Protein AF-A0A9R1NHG5-F1 (afdb_monomer)

Nearest PDB structures (foldseek):
  6dii-assembly6_K  TM=9.848E-01  e=2.091E-09  Arabidopsis thaliana
  8eww-assembly2_B  TM=9.800E-01  e=1.960E-09  Arabidopsis thaliana
  6dhv-assembly1_A  TM=9.919E-01  e=6.683E-09  Arabidopsis thaliana
  8ey9-assembly3_C  TM=9.858E-01  e=1.450E-08  Arabidopsis thaliana

Radius of gyration: 19.96 Å; Cα contacts (8 Å, |Δi|>4): 85; chains: 1; bounding box: 38×41×52 Å

pLDDT: mean 94.88, std 3.83, range [78.62, 98.69]

Solvent-accessible surface area (backbone atoms only — not comparable to full-atom values): 8440 Å² total; per-residue (Å²): 115,76,94,53,93,60,46,88,46,94,85,66,82,88,78,76,85,64,96,44,72,67,57,34,51,54,52,39,66,73,66,65,78,71,45,78,66,50,44,71,77,66,57,70,76,82,92,80,78,84,68,89,82,48,88,56,48,52,64,54,41,34,70,38,74,45,77,41,35,67,71,68,60,62,71,57,99,50,66,67,59,40,51,55,52,49,53,52,52,48,48,44,29,74,76,37,49,28,42,78,40,85,46,83,78,76,64,61,68,57,51,52,52,53,51,52,52,52,56,50,50,48,55,46,64,74,46,42,69,46,51,79,70,75,100

Secondary structure (DSSP, 8-state):
--SSTTTT-SS-------SSHHHHHHHHHHH----HHHHHHH-PPPP----TT-TTHHHHHHT-EEEE-HHHHT--SSHHHHHHHHHHHHHHHHHH--EEEE-----HHHHHHHHHHHHHHHHHHHHHHHHHTT-

Structure (mmCIF, N/CA/C/O backbone):
data_AF-A0A9R1NHG5-F1
#
_entry.id   AF-A0A9R1NHG5-F1
#
loop_
_atom_site.group_PDB
_atom_site.id
_atom_site.type_symbol
_atom_site.label_atom_id
_atom_site.label_alt_id
_atom_site.label_comp_id
_atom_site.label_asym_id
_atom_site.label_entity_id
_atom_site.label_seq_id
_atom_site.pdbx_PDB_ins_code
_atom_site.Cartn_x
_atom_site.Cartn_y
_atom_site.Cartn_z
_atom_site.occupancy
_atom_site.B_iso_or_equiv
_atom_site.auth_seq_id
_atom_site.auth_comp_id
_atom_site.auth_asym_id
_atom_site.auth_atom_id
_atom_site.pdbx_PDB_model_num
ATOM 1 N N . MET A 1 1 ? 3.733 -12.171 -11.830 1.00 78.62 1 MET A N 1
ATOM 2 C CA . MET A 1 1 ? 2.724 -11.843 -12.871 1.00 78.62 1 MET A CA 1
ATOM 3 C C . MET A 1 1 ? 3.114 -12.555 -14.164 1.00 78.62 1 MET A C 1
ATOM 5 O O . MET A 1 1 ? 4.082 -13.290 -14.114 1.00 78.62 1 MET A O 1
ATOM 9 N N . THR A 1 2 ? 2.392 -12.495 -15.282 1.00 86.19 2 THR A N 1
ATOM 10 C CA . THR A 1 2 ? 2.937 -12.863 -16.612 1.00 86.19 2 THR A CA 1
ATOM 11 C C . THR A 1 2 ? 2.126 -12.122 -17.667 1.00 86.19 2 THR A C 1
ATOM 13 O O . THR A 1 2 ? 0.924 -11.949 -17.483 1.00 86.19 2 THR A O 1
ATOM 16 N N . GLY A 1 3 ? 2.759 -11.687 -18.758 1.00 88.88 3 GLY A N 1
ATOM 17 C CA . GLY A 1 3 ? 2.049 -11.043 -19.871 1.00 88.88 3 GLY A CA 1
ATOM 18 C C . GLY A 1 3 ? 1.706 -9.568 -19.642 1.00 88.88 3 GLY A C 1
ATOM 19 O O . GLY A 1 3 ? 0.820 -9.044 -20.307 1.00 88.88 3 GLY A O 1
ATOM 20 N N . VAL A 1 4 ? 2.408 -8.898 -18.725 1.00 90.06 4 VAL A N 1
ATOM 21 C CA . VAL A 1 4 ? 2.361 -7.439 -18.546 1.00 90.06 4 VAL A CA 1
ATOM 22 C C . VAL A 1 4 ? 3.729 -6.829 -18.835 1.00 90.06 4 VAL A C 1
ATOM 24 O O . VAL A 1 4 ? 4.738 -7.531 -18.784 1.00 90.06 4 VAL A O 1
ATOM 27 N N . LEU A 1 5 ? 3.786 -5.519 -19.082 1.00 89.94 5 LEU A N 1
ATOM 28 C CA . LEU A 1 5 ? 5.055 -4.835 -19.347 1.00 89.94 5 LEU A CA 1
ATOM 29 C C . LEU A 1 5 ? 6.022 -4.942 -18.157 1.00 89.94 5 LEU A C 1
ATOM 31 O O . LEU A 1 5 ? 7.183 -5.283 -18.332 1.00 89.94 5 LEU A O 1
ATOM 35 N N . CYS A 1 6 ? 5.519 -4.754 -16.936 1.00 88.88 6 CYS A N 1
ATOM 36 C CA . CYS A 1 6 ? 6.310 -4.759 -15.706 1.00 88.88 6 CYS A CA 1
ATOM 37 C C . CYS A 1 6 ? 6.606 -6.162 -15.132 1.00 88.88 6 CYS A C 1
ATOM 39 O O . CYS A 1 6 ? 6.943 -6.284 -13.958 1.00 88.88 6 CYS A O 1
ATOM 41 N N . ASP A 1 7 ? 6.494 -7.230 -15.930 1.00 84.81 7 ASP A N 1
ATOM 42 C CA . ASP A 1 7 ? 6.519 -8.620 -15.443 1.00 84.81 7 ASP A CA 1
ATOM 43 C C . ASP A 1 7 ? 7.828 -9.028 -14.743 1.00 84.81 7 ASP A C 1
ATOM 45 O O . ASP A 1 7 ? 7.825 -9.890 -13.866 1.00 84.81 7 ASP A O 1
ATOM 49 N N . ALA A 1 8 ? 8.945 -8.415 -15.139 1.00 80.81 8 ALA A N 1
ATOM 50 C CA . ALA A 1 8 ? 10.275 -8.693 -14.598 1.00 80.81 8 ALA A CA 1
ATOM 51 C C . ALA A 1 8 ? 10.731 -7.687 -13.524 1.00 80.81 8 ALA A C 1
ATOM 53 O O . ALA A 1 8 ? 11.898 -7.708 -13.139 1.00 80.81 8 ALA A O 1
ATOM 54 N N . GLY A 1 9 ? 9.851 -6.782 -13.083 1.00 89.44 9 GLY A N 1
ATOM 55 C CA . GLY A 1 9 ? 10.184 -5.797 -12.056 1.00 89.44 9 GLY A CA 1
ATOM 56 C C . GLY A 1 9 ? 10.139 -6.373 -10.640 1.00 89.44 9 GLY A C 1
ATOM 57 O O . GLY A 1 9 ? 9.455 -7.363 -10.383 1.00 89.44 9 GLY A O 1
ATOM 58 N N . THR A 1 10 ? 10.843 -5.737 -9.706 1.0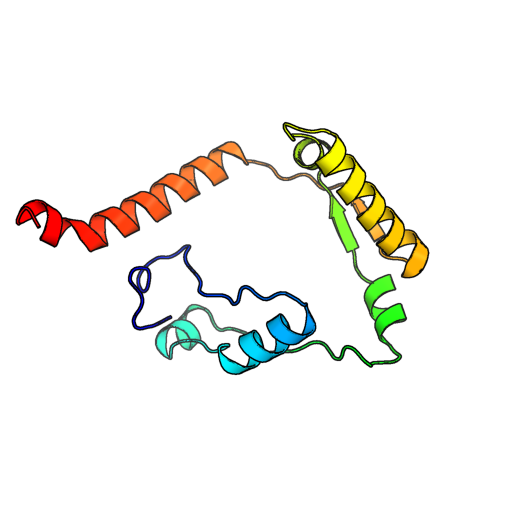0 94.31 10 THR A N 1
ATOM 59 C CA . THR A 1 10 ? 10.884 -6.165 -8.295 1.00 94.31 10 THR A CA 1
ATOM 60 C C . THR A 1 10 ? 9.891 -5.422 -7.402 1.00 94.31 10 THR A C 1
ATOM 62 O O . THR A 1 10 ? 9.584 -5.896 -6.311 1.00 94.31 10 THR A O 1
ATOM 65 N N . ALA A 1 11 ? 9.351 -4.290 -7.866 1.00 93.19 11 ALA A N 1
ATOM 66 C CA . ALA A 1 11 ? 8.397 -3.470 -7.110 1.00 93.19 11 ALA A CA 1
ATOM 67 C C . ALA A 1 11 ? 6.941 -3.578 -7.606 1.00 93.19 11 ALA A C 1
ATOM 69 O O . ALA A 1 11 ? 6.013 -3.181 -6.903 1.00 93.19 11 ALA A O 1
ATOM 70 N N . ALA A 1 12 ? 6.719 -4.080 -8.824 1.00 93.38 12 ALA A N 1
ATOM 71 C CA . ALA A 1 12 ? 5.411 -4.032 -9.470 1.00 93.38 12 ALA A CA 1
ATOM 72 C C . ALA A 1 12 ? 4.513 -5.225 -9.105 1.00 93.38 12 ALA A C 1
ATOM 74 O O . ALA A 1 12 ? 4.940 -6.379 -9.091 1.00 93.38 12 ALA A O 1
ATOM 75 N N . VAL A 1 13 ? 3.224 -4.948 -8.905 1.00 92.38 13 VAL A N 1
ATOM 76 C CA . VAL A 1 13 ? 2.162 -5.948 -8.720 1.00 92.38 13 VAL A CA 1
ATOM 77 C C . VAL A 1 13 ? 0.925 -5.550 -9.526 1.00 92.38 13 VAL A C 1
ATOM 79 O O . VAL A 1 13 ? 0.775 -4.392 -9.906 1.00 92.38 13 VAL A O 1
ATOM 82 N N . ALA A 1 14 ? 0.045 -6.510 -9.809 1.00 91.88 14 ALA A N 1
ATOM 83 C CA . ALA A 1 14 ? -1.247 -6.255 -10.437 1.00 91.88 14 ALA A CA 1
ATOM 84 C C . ALA A 1 14 ? -2.328 -6.524 -9.412 1.00 91.88 14 ALA A C 1
ATOM 86 O O . ALA A 1 14 ? -2.327 -7.564 -8.749 1.00 91.88 14 ALA A O 1
ATOM 87 N N . SER A 1 15 ? -3.247 -5.579 -9.309 1.00 92.56 15 SER A N 1
ATOM 88 C CA . SER A 1 15 ? -4.340 -5.601 -8.356 1.00 92.56 15 SER A CA 1
ATOM 89 C C . SER A 1 15 ? -5.603 -5.026 -8.997 1.00 92.56 15 SER A C 1
ATOM 91 O O . SER A 1 15 ? -5.521 -4.241 -9.947 1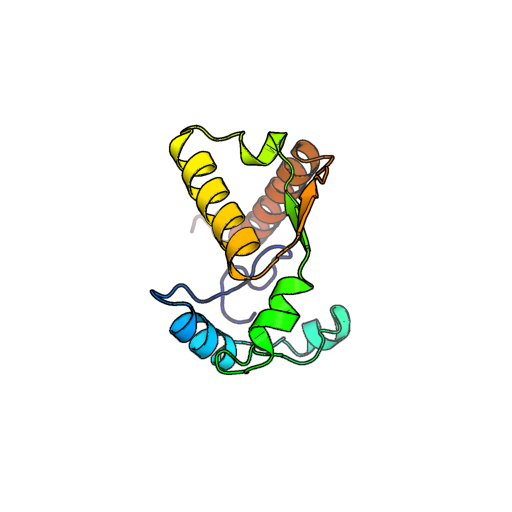.00 92.56 15 SER A O 1
ATOM 93 N N . PRO A 1 16 ? -6.785 -5.436 -8.515 1.00 96.50 16 PRO A N 1
ATOM 94 C CA . PRO A 1 16 ? -8.038 -4.865 -8.973 1.00 96.50 16 PRO A CA 1
ATOM 95 C C . PRO A 1 16 ? -8.253 -3.453 -8.417 1.00 96.50 16 PRO A C 1
ATOM 97 O O . PRO A 1 16 ? -7.904 -3.163 -7.274 1.00 96.50 16 PRO A O 1
ATOM 100 N N . LEU A 1 17 ? -8.907 -2.608 -9.214 1.00 97.62 17 LEU A N 1
ATOM 101 C CA . LEU A 1 17 ? -9.535 -1.367 -8.768 1.00 97.62 17 LEU A CA 1
ATOM 102 C C . LEU A 1 17 ? -11.037 -1.511 -9.008 1.00 97.62 17 LEU A C 1
ATOM 104 O O . LEU A 1 17 ? -11.461 -1.745 -10.139 1.00 97.62 17 LEU A O 1
ATOM 108 N N . THR A 1 18 ? -11.837 -1.419 -7.950 1.00 97.94 18 THR A N 1
ATOM 109 C CA . THR A 1 18 ? -13.291 -1.614 -8.020 1.00 97.94 18 THR A CA 1
ATOM 110 C C . THR A 1 18 ? -14.011 -0.568 -7.167 1.00 97.94 18 THR A C 1
ATOM 112 O O . THR A 1 18 ? -13.371 0.202 -6.451 1.00 97.94 18 THR A O 1
ATOM 115 N N . ALA A 1 19 ? -15.342 -0.518 -7.253 1.00 97.88 19 ALA A N 1
ATOM 116 C CA . ALA A 1 19 ? -16.154 0.448 -6.516 1.00 97.88 19 ALA A CA 1
ATOM 117 C C . ALA A 1 19 ? -16.503 0.002 -5.081 1.00 97.88 19 ALA A C 1
ATOM 119 O O . ALA A 1 19 ? -17.068 0.794 -4.328 1.00 97.88 19 ALA A O 1
ATOM 120 N N . SER A 1 20 ? -16.198 -1.243 -4.692 1.00 97.56 20 SER A N 1
ATOM 121 C CA . SER A 1 20 ? -16.538 -1.786 -3.373 1.00 97.56 20 SER A CA 1
ATOM 122 C C . SER A 1 20 ? -15.499 -2.790 -2.854 1.00 97.56 20 SER A C 1
ATOM 124 O O . SER A 1 20 ? -14.711 -3.374 -3.602 1.00 97.56 20 SER A O 1
ATOM 126 N N . VAL A 1 21 ? -15.485 -3.016 -1.537 1.00 95.81 21 VAL A N 1
ATOM 127 C CA . VAL A 1 21 ? -14.594 -4.014 -0.917 1.00 95.81 21 VAL A CA 1
ATOM 128 C C . VAL A 1 21 ? -14.979 -5.437 -1.339 1.00 95.81 21 VAL A C 1
ATOM 130 O O . VAL A 1 21 ? -14.099 -6.265 -1.569 1.00 95.81 21 VAL A O 1
ATOM 133 N N . GLU A 1 22 ? -16.276 -5.713 -1.492 1.00 96.00 22 GLU A N 1
ATOM 134 C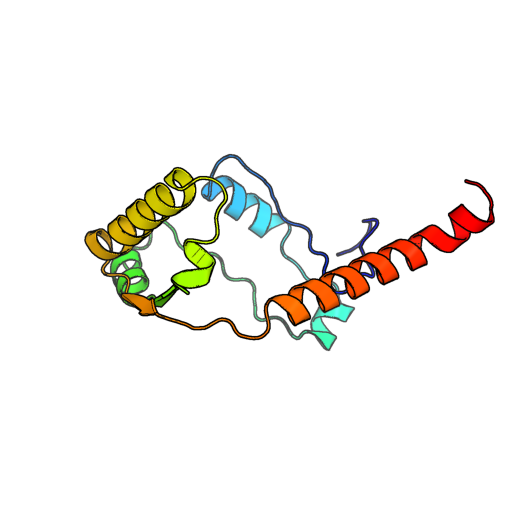 CA . GLU A 1 22 ? -16.783 -7.022 -1.916 1.00 96.00 22 GLU A CA 1
ATOM 135 C C . GLU A 1 22 ? -16.341 -7.359 -3.346 1.00 96.00 22 GLU A C 1
ATOM 137 O O . GLU A 1 22 ? -15.752 -8.419 -3.571 1.00 96.00 22 GLU A O 1
ATOM 142 N N . ASP A 1 23 ? -16.504 -6.423 -4.289 1.00 97.00 23 ASP A N 1
ATOM 143 C CA . ASP A 1 23 ? -16.035 -6.594 -5.669 1.00 97.00 23 ASP A CA 1
ATOM 144 C C . ASP A 1 23 ? -14.513 -6.789 -5.715 1.00 97.00 23 ASP A C 1
ATOM 146 O O . ASP A 1 23 ? -14.008 -7.659 -6.430 1.00 97.00 23 ASP A O 1
ATOM 150 N N . SER A 1 24 ? -13.764 -6.025 -4.909 1.00 96.75 24 SER A N 1
ATOM 151 C CA . SER A 1 24 ? -12.308 -6.170 -4.799 1.00 96.75 24 SER A CA 1
ATOM 152 C C . SER A 1 24 ? -11.918 -7.570 -4.328 1.00 96.75 24 SER A C 1
ATOM 154 O O . SER A 1 24 ? -11.006 -8.169 -4.897 1.00 96.75 24 SER A O 1
ATOM 156 N N . MET A 1 25 ? -12.615 -8.113 -3.323 1.00 96.19 25 MET A N 1
ATOM 157 C CA . MET A 1 25 ? -12.360 -9.452 -2.788 1.00 96.19 25 MET A CA 1
ATOM 158 C C . MET A 1 25 ? -12.650 -10.540 -3.826 1.00 96.19 25 MET A C 1
ATOM 160 O O . MET A 1 25 ? -11.855 -11.472 -3.969 1.00 96.19 25 MET A O 1
ATOM 164 N N . LEU A 1 26 ? -13.745 -10.415 -4.582 1.00 96.00 26 LEU A N 1
ATOM 165 C CA . LEU A 1 26 ? -14.101 -11.352 -5.650 1.00 96.00 26 LEU A CA 1
ATOM 166 C C . LEU A 1 26 ? -13.058 -11.357 -6.770 1.00 96.00 26 LEU A C 1
ATOM 168 O O . LEU A 1 26 ? -12.551 -12.418 -7.143 1.00 96.00 26 LEU A O 1
ATOM 172 N N . VAL A 1 27 ? -12.690 -10.177 -7.277 1.00 97.44 27 VAL A N 1
ATOM 173 C CA . VAL A 1 27 ? -11.709 -10.069 -8.364 1.00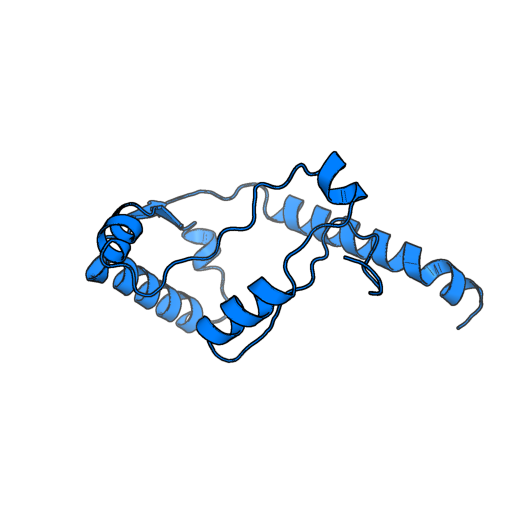 97.44 27 VAL A CA 1
ATOM 174 C C . VAL A 1 27 ? -10.321 -10.494 -7.882 1.00 97.44 27 VAL A C 1
ATOM 176 O O . VAL A 1 27 ? -9.633 -11.231 -8.587 1.00 97.44 27 VAL A O 1
ATOM 179 N N . TYR A 1 28 ? -9.918 -10.119 -6.664 1.00 96.38 28 TYR A N 1
ATOM 180 C CA . TYR A 1 28 ? -8.674 -10.601 -6.066 1.00 96.38 28 TYR A CA 1
ATOM 181 C C . TYR A 1 28 ? -8.658 -12.128 -5.966 1.00 96.38 28 TYR A C 1
ATOM 183 O O . TYR A 1 28 ? -7.683 -12.740 -6.383 1.00 96.38 28 TYR A O 1
ATOM 191 N N . SER A 1 29 ? -9.743 -12.757 -5.508 1.00 95.38 29 SER A N 1
ATOM 192 C CA . SER A 1 29 ? -9.834 -14.221 -5.392 1.00 95.38 29 SER A CA 1
ATOM 193 C C . SER A 1 29 ? -9.694 -14.934 -6.739 1.00 95.38 29 SER A C 1
ATOM 195 O O . SER A 1 29 ? -9.127 -16.022 -6.801 1.00 95.38 29 SER A O 1
ATOM 197 N N . ALA A 1 30 ? -10.185 -14.322 -7.819 1.00 95.44 30 ALA A N 1
ATOM 198 C CA . ALA A 1 30 ? -10.054 -14.856 -9.171 1.00 95.44 30 ALA A CA 1
ATOM 199 C C . ALA A 1 30 ? -8.641 -14.674 -9.758 1.00 95.44 30 ALA A C 1
ATOM 201 O O . ALA A 1 30 ? -8.183 -15.515 -10.531 1.00 95.44 30 ALA A O 1
ATOM 202 N N . LEU A 1 31 ? -7.958 -13.576 -9.415 1.00 94.00 31 LEU A N 1
ATOM 203 C CA . LEU A 1 31 ? -6.636 -13.229 -9.949 1.00 94.00 31 LEU A CA 1
ATOM 204 C C . LEU A 1 31 ? -5.471 -13.769 -9.111 1.00 94.00 31 LEU A C 1
ATOM 206 O O . LEU A 1 31 ? -4.364 -13.928 -9.628 1.00 94.00 31 LEU A O 1
ATOM 210 N N . ALA A 1 32 ? -5.692 -14.000 -7.818 1.00 92.88 32 ALA A N 1
ATOM 211 C CA . ALA A 1 32 ? -4.647 -14.339 -6.871 1.00 92.88 32 ALA A CA 1
ATOM 212 C C . ALA A 1 32 ? -3.955 -15.651 -7.255 1.00 92.88 32 ALA A C 1
ATOM 214 O O . ALA A 1 32 ? -4.562 -16.707 -7.428 1.00 92.88 32 ALA A O 1
ATOM 215 N N . GLY A 1 33 ? -2.634 -15.582 -7.360 1.00 89.94 33 GLY A N 1
ATOM 216 C CA . GLY A 1 33 ? -1.803 -16.707 -7.739 1.00 89.94 33 GLY A CA 1
ATOM 217 C C . GLY A 1 33 ? -0.374 -16.255 -7.991 1.00 89.94 33 GLY A C 1
ATOM 218 O O . GLY A 1 33 ? -0.115 -15.128 -8.410 1.00 89.94 33 GLY A O 1
ATOM 219 N N . CYS A 1 34 ? 0.572 -17.148 -7.732 1.00 88.12 34 CYS A N 1
ATOM 220 C CA . CYS A 1 34 ? 1.993 -16.887 -7.934 1.00 88.12 34 CYS A CA 1
ATOM 221 C C . CYS A 1 34 ? 2.512 -17.744 -9.087 1.00 88.12 34 CYS A C 1
ATOM 223 O O . CYS A 1 34 ? 2.080 -18.894 -9.252 1.00 88.12 34 CYS A O 1
ATOM 225 N N . ARG A 1 35 ? 3.474 -17.220 -9.859 1.00 89.50 35 ARG A N 1
ATOM 226 C CA . ARG A 1 35 ? 4.162 -18.020 -10.881 1.00 89.50 35 ARG A CA 1
ATOM 227 C C . ARG A 1 35 ? 4.861 -19.205 -10.207 1.00 89.50 35 ARG A C 1
ATOM 229 O O . ARG A 1 35 ? 5.258 -19.089 -9.047 1.00 89.50 35 ARG A O 1
ATOM 236 N N . PRO A 1 36 ? 5.098 -20.319 -10.920 1.00 90.81 36 PRO A N 1
ATOM 237 C CA . PRO A 1 36 ? 5.862 -21.435 -10.369 1.00 90.81 36 PRO A CA 1
ATOM 238 C C . PRO A 1 36 ? 7.218 -21.011 -9.788 1.00 90.81 36 PRO A C 1
ATOM 240 O O . PRO A 1 36 ? 7.604 -21.498 -8.729 1.00 90.81 36 PRO A O 1
ATOM 243 N N . MET A 1 37 ? 7.902 -20.065 -10.441 1.00 89.88 37 MET A N 1
ATOM 244 C CA . MET A 1 37 ? 9.195 -19.578 -9.969 1.00 89.88 37 MET A CA 1
ATOM 245 C C . MET A 1 37 ? 9.063 -18.750 -8.680 1.00 89.88 37 MET A C 1
ATOM 247 O O . MET A 1 37 ? 9.756 -19.023 -7.703 1.00 89.88 37 MET A O 1
ATOM 251 N N . ASP A 1 38 ? 8.097 -17.829 -8.636 1.00 91.00 38 ASP A N 1
ATOM 252 C CA . ASP A 1 38 ? 7.800 -16.999 -7.460 1.00 91.00 38 ASP A CA 1
ATOM 253 C C . ASP A 1 38 ? 7.413 -17.852 -6.241 1.00 91.00 38 ASP A C 1
ATOM 255 O O . ASP A 1 38 ? 7.775 -17.536 -5.111 1.00 91.00 38 ASP A O 1
ATOM 259 N N . LYS A 1 39 ? 6.716 -18.980 -6.450 1.00 91.06 39 LYS A N 1
ATOM 260 C CA . LYS A 1 39 ? 6.377 -19.913 -5.361 1.00 91.06 39 LYS A CA 1
ATOM 261 C C . LYS A 1 39 ? 7.617 -20.491 -4.679 1.00 91.06 39 LYS A C 1
ATOM 263 O O . LYS A 1 39 ? 7.598 -20.700 -3.469 1.00 91.06 39 LYS A O 1
ATOM 268 N N . LEU A 1 40 ? 8.680 -20.760 -5.436 1.00 91.75 40 LEU A N 1
ATOM 269 C CA . LEU A 1 40 ? 9.921 -21.323 -4.901 1.00 91.75 40 LEU A CA 1
ATOM 270 C C . LEU A 1 40 ? 10.786 -20.256 -4.220 1.00 91.75 40 LEU A C 1
ATOM 272 O O . LEU A 1 40 ? 11.376 -20.535 -3.174 1.00 91.75 40 LEU A O 1
ATOM 276 N N . THR A 1 41 ? 10.869 -19.058 -4.805 1.00 94.44 41 THR A N 1
ATOM 277 C CA . THR A 1 41 ? 11.735 -17.972 -4.320 1.00 94.44 41 THR A CA 1
ATOM 278 C C . THR A 1 41 ? 11.112 -17.201 -3.162 1.00 94.44 41 THR A C 1
ATOM 280 O O . THR A 1 41 ? 11.797 -16.956 -2.174 1.00 94.44 41 THR A O 1
ATOM 283 N N . LEU A 1 42 ? 9.821 -16.862 -3.250 1.00 94.31 42 LEU A N 1
ATOM 284 C CA . LEU A 1 42 ? 9.114 -16.050 -2.252 1.00 94.31 42 LEU A CA 1
ATOM 285 C C . LEU A 1 42 ? 8.393 -16.885 -1.192 1.00 94.31 42 LEU A C 1
ATOM 287 O O . LEU A 1 42 ? 8.095 -16.369 -0.121 1.00 94.31 42 LEU A O 1
ATOM 291 N N . ARG A 1 43 ? 8.121 -18.168 -1.474 1.00 94.62 43 ARG A N 1
ATOM 292 C CA . ARG A 1 43 ? 7.456 -19.114 -0.555 1.00 94.62 43 ARG A CA 1
ATOM 293 C C . ARG A 1 43 ? 6.188 -18.525 0.091 1.00 94.62 43 ARG A C 1
ATOM 295 O O . ARG A 1 43 ? 6.099 -18.463 1.318 1.00 94.62 43 ARG A O 1
ATOM 302 N N . PRO A 1 44 ? 5.211 -18.079 -0.719 1.00 94.62 44 PRO A N 1
ATOM 303 C CA . PRO A 1 44 ? 4.010 -17.444 -0.200 1.00 94.62 44 PRO A CA 1
ATOM 304 C C . PRO A 1 44 ? 3.197 -18.428 0.648 1.00 94.62 44 PRO A C 1
ATOM 306 O O . PRO A 1 44 ? 3.132 -19.624 0.348 1.00 94.62 44 PRO A O 1
ATOM 309 N N . LEU A 1 45 ? 2.538 -17.906 1.682 1.00 94.31 45 LEU A N 1
ATOM 310 C CA . LEU A 1 45 ? 1.519 -18.654 2.411 1.00 94.31 45 LEU A CA 1
ATOM 311 C C . LEU A 1 45 ? 0.295 -18.917 1.513 1.00 94.31 45 LEU A C 1
ATOM 313 O O . LEU A 1 45 ? 0.104 -18.221 0.510 1.00 94.31 45 LEU A O 1
ATOM 317 N N . PRO A 1 46 ? -0.538 -19.920 1.848 1.00 93.38 46 PRO A N 1
ATOM 318 C CA . PRO A 1 46 ? -1.804 -20.138 1.162 1.00 93.38 46 PRO A CA 1
ATOM 319 C C . PRO A 1 46 ? -2.666 -18.872 1.133 1.00 93.38 46 PRO A C 1
ATOM 321 O O . PRO A 1 46 ? -2.663 -18.083 2.077 1.00 93.38 46 PRO A O 1
ATOM 324 N N . LEU A 1 47 ? -3.416 -18.704 0.044 1.00 92.56 47 LEU A N 1
ATOM 325 C CA . LEU A 1 47 ? -4.358 -17.603 -0.101 1.00 92.56 47 LEU A CA 1
ATOM 326 C C . LEU A 1 47 ? -5.443 -17.697 0.979 1.00 92.56 47 LEU A C 1
ATOM 328 O O . LEU A 1 47 ? -6.112 -18.724 1.095 1.00 92.56 47 LEU A O 1
ATOM 332 N N . CYS A 1 48 ? -5.643 -16.605 1.709 1.00 92.81 48 CYS A N 1
ATOM 333 C CA . CYS A 1 48 ? -6.718 -16.451 2.681 1.00 92.81 48 CYS A CA 1
ATOM 334 C C . CYS A 1 48 ? -7.600 -15.271 2.274 1.00 92.81 48 CYS A C 1
ATOM 336 O O . CYS A 1 48 ? -7.092 -14.223 1.877 1.00 92.81 48 CYS A O 1
ATOM 338 N N . VAL A 1 49 ? -8.915 -15.436 2.402 1.00 92.75 49 VAL A N 1
ATOM 339 C CA . VAL A 1 49 ? -9.906 -14.376 2.178 1.00 92.75 49 VAL A CA 1
ATOM 340 C C . VAL A 1 49 ? -10.728 -14.178 3.452 1.00 92.75 49 VAL A C 1
ATOM 342 O O . VAL A 1 49 ? -11.043 -15.167 4.120 1.00 92.75 49 VAL A O 1
ATOM 345 N N . PRO A 1 50 ? -11.040 -12.930 3.839 1.00 92.88 50 PRO A N 1
ATOM 346 C CA . PRO A 1 50 ? -11.771 -12.666 5.070 1.00 92.88 50 PRO A CA 1
ATOM 347 C C . PRO A 1 50 ? -13.217 -13.161 4.967 1.00 92.88 50 PRO A C 1
ATOM 349 O O . PRO A 1 50 ? -13.869 -13.027 3.932 1.00 92.88 50 PRO A O 1
ATOM 352 N N . ASN A 1 51 ? -13.749 -13.692 6.068 1.00 92.88 51 ASN A N 1
ATOM 353 C CA . ASN A 1 51 ? -15.169 -14.010 6.171 1.00 92.88 51 ASN A CA 1
ATOM 354 C C . ASN A 1 51 ? -15.948 -12.775 6.651 1.00 92.88 51 ASN A C 1
ATOM 356 O O . ASN A 1 51 ? -16.072 -12.530 7.851 1.00 92.88 51 ASN A O 1
ATOM 360 N N . LEU A 1 52 ? -16.494 -12.005 5.710 1.00 90.19 52 LEU A N 1
ATOM 361 C CA . LEU A 1 52 ? -17.171 -10.732 5.997 1.00 90.19 52 LEU A CA 1
ATOM 362 C C . LEU A 1 52 ? -18.445 -10.875 6.853 1.00 90.19 52 LEU A C 1
ATOM 364 O O . LEU A 1 52 ? -18.861 -9.905 7.478 1.00 90.19 52 LEU A O 1
ATOM 368 N N . VAL A 1 53 ? -19.038 -12.072 6.924 1.00 91.69 53 VAL A N 1
ATOM 369 C CA . VAL A 1 53 ? -20.266 -12.344 7.697 1.00 91.69 53 VAL A CA 1
ATOM 370 C C . VAL A 1 53 ? -20.006 -13.061 9.025 1.00 91.69 53 VAL A C 1
ATOM 372 O O . VAL A 1 53 ? -20.953 -13.449 9.708 1.00 91.69 53 VAL A O 1
ATOM 375 N N . SER A 1 54 ? -18.739 -13.270 9.398 1.00 92.38 54 SER A N 1
ATOM 376 C CA . SER A 1 54 ? -18.394 -13.946 10.650 1.00 92.38 54 SER A CA 1
ATOM 377 C C . SER A 1 54 ? -18.868 -13.153 11.869 1.00 92.38 54 SER A C 1
ATOM 379 O O . SER A 1 54 ? -18.618 -11.952 11.983 1.00 92.38 54 SER A O 1
ATOM 381 N N . SER A 1 55 ? -19.486 -13.845 12.826 1.00 90.00 55 SER A N 1
ATOM 382 C CA . SER A 1 55 ? -19.851 -13.269 14.124 1.00 90.00 55 SER A CA 1
ATOM 383 C C . SER A 1 55 ? -18.633 -12.894 14.973 1.00 90.00 55 SER A C 1
ATOM 385 O O . SER A 1 55 ? -18.750 -12.057 15.860 1.00 90.00 55 SER A O 1
ATOM 387 N N . GLU A 1 56 ? -17.468 -13.485 14.693 1.00 93.06 56 GLU A N 1
ATOM 388 C CA . GLU A 1 56 ? -16.208 -13.235 15.408 1.00 93.06 56 GLU A CA 1
ATOM 389 C C . GLU A 1 56 ? -15.485 -11.969 14.917 1.00 93.06 56 GLU A C 1
ATOM 391 O O . GLU A 1 56 ? -14.463 -11.584 15.478 1.00 93.06 56 GLU A O 1
ATOM 396 N N . ASN A 1 57 ? -15.992 -11.298 13.874 1.00 91.94 57 ASN A N 1
ATOM 397 C CA . ASN A 1 57 ? -15.311 -10.148 13.272 1.00 91.94 57 ASN A CA 1
ATOM 398 C C . ASN A 1 57 ? -15.064 -9.010 14.269 1.00 91.94 57 ASN A C 1
ATOM 400 O O . ASN A 1 57 ? -14.017 -8.374 14.199 1.00 91.94 57 ASN A O 1
ATOM 404 N N . ASN A 1 58 ? -15.974 -8.778 15.217 1.00 90.31 58 ASN A N 1
ATOM 405 C CA . ASN A 1 58 ? -15.767 -7.759 16.247 1.00 90.31 58 ASN A CA 1
ATOM 406 C C . ASN A 1 58 ? -14.584 -8.103 17.161 1.00 90.31 58 ASN A C 1
ATOM 408 O O . ASN A 1 58 ? -13.734 -7.246 17.385 1.00 90.31 58 ASN A O 1
ATOM 412 N N . ASP A 1 59 ? -14.488 -9.351 17.627 1.00 93.31 59 ASP A N 1
ATOM 413 C CA . ASP A 1 59 ? -13.393 -9.801 18.497 1.00 93.31 59 ASP A CA 1
ATOM 414 C C . ASP A 1 59 ? -12.050 -9.763 17.752 1.00 93.31 59 ASP A C 1
ATOM 416 O O . ASP A 1 59 ? -11.029 -9.327 18.291 1.00 93.31 59 ASP A O 1
ATOM 420 N N . ILE A 1 60 ? -12.057 -10.166 16.476 1.00 94.00 60 ILE A N 1
ATOM 421 C CA . ILE A 1 60 ? -10.884 -10.085 15.602 1.00 94.00 60 ILE A CA 1
ATOM 422 C C . ILE A 1 60 ? -10.443 -8.628 15.461 1.00 94.00 60 ILE A C 1
ATOM 424 O O . ILE A 1 60 ? -9.277 -8.329 15.711 1.00 94.00 60 ILE A O 1
ATOM 428 N N . LEU A 1 61 ? -11.350 -7.713 15.106 1.00 93.50 61 LEU A N 1
ATOM 429 C CA . LEU A 1 61 ? -11.025 -6.297 14.917 1.00 93.50 61 LEU A CA 1
ATOM 430 C C . LEU A 1 61 ? -10.560 -5.627 16.218 1.00 93.50 61 LEU A C 1
ATOM 432 O O . LEU A 1 61 ? -9.612 -4.848 16.185 1.00 93.50 61 LEU A O 1
ATOM 436 N N . GLN A 1 62 ? -11.123 -5.998 17.370 1.00 94.94 62 GLN A N 1
ATOM 437 C CA . GLN A 1 62 ? -10.668 -5.514 18.677 1.00 94.94 62 GLN A CA 1
ATOM 438 C C . GLN A 1 62 ? -9.205 -5.884 18.972 1.00 94.94 62 GLN A C 1
ATOM 440 O O . GLN A 1 62 ? -8.492 -5.161 19.673 1.00 94.94 62 GLN A O 1
ATOM 445 N N . SER A 1 63 ? -8.734 -7.012 18.434 1.00 95.19 63 SER A N 1
ATOM 446 C CA . SER A 1 63 ? -7.344 -7.451 18.584 1.00 95.19 63 SER A CA 1
ATOM 447 C C . SER A 1 63 ? -6.361 -6.746 17.634 1.00 95.19 63 SER A C 1
ATOM 449 O O . SER A 1 63 ? -5.146 -6.854 17.821 1.00 95.19 63 SER A O 1
ATOM 451 N N . VAL A 1 64 ? -6.857 -6.017 16.626 1.00 96.62 64 VAL A N 1
ATOM 452 C CA . VAL A 1 64 ? -6.021 -5.355 15.619 1.00 96.62 64 VAL A CA 1
ATOM 453 C C . VAL A 1 64 ? -5.352 -4.109 16.197 1.00 96.62 64 VAL A C 1
ATOM 455 O O . VAL A 1 64 ? -5.995 -3.233 16.780 1.00 96.62 64 VAL A O 1
ATOM 458 N N . LYS A 1 65 ? -4.040 -4.013 15.961 1.00 97.69 65 LYS A N 1
ATOM 459 C CA . LYS A 1 65 ? -3.231 -2.819 16.209 1.00 97.69 65 LYS A CA 1
ATOM 460 C C . LYS A 1 65 ? -2.956 -2.102 14.896 1.00 97.69 65 LYS A C 1
ATOM 462 O O . LYS A 1 65 ? -2.405 -2.696 13.971 1.00 97.69 65 LYS A O 1
ATOM 467 N N . VAL A 1 66 ? -3.309 -0.827 14.833 1.00 98.00 66 VAL A N 1
ATOM 468 C CA . VAL A 1 66 ? -3.045 0.061 13.704 1.00 98.00 66 VAL A CA 1
ATOM 469 C C . VAL A 1 66 ? -1.921 1.004 14.108 1.00 98.00 66 VAL A C 1
ATOM 471 O O . VAL A 1 66 ? -2.090 1.834 14.998 1.00 98.00 66 VAL A O 1
ATOM 474 N N . GLY A 1 67 ? -0.764 0.860 13.466 1.00 98.19 67 GLY A N 1
ATOM 475 C CA . GLY A 1 67 ? 0.355 1.776 13.658 1.00 98.19 67 GLY A CA 1
ATOM 476 C C . GLY A 1 67 ? 0.112 3.089 12.919 1.00 98.19 67 GLY A C 1
ATOM 477 O O . GLY A 1 67 ? -0.126 3.075 11.712 1.00 98.19 67 GLY A O 1
ATOM 478 N N . LYS A 1 68 ? 0.199 4.216 13.625 1.00 98.50 68 LYS A N 1
ATOM 479 C CA . LYS A 1 68 ? 0.150 5.565 13.052 1.00 98.50 68 LYS A CA 1
ATOM 480 C C . LYS A 1 68 ? 1.464 6.275 13.355 1.00 98.50 68 LYS A C 1
ATOM 482 O O . LYS A 1 68 ? 1.847 6.362 14.513 1.00 98.50 68 LYS A O 1
ATOM 487 N N . TYR A 1 69 ? 2.146 6.776 12.329 1.00 98.62 69 TYR A N 1
ATOM 488 C CA . TYR A 1 69 ? 3.253 7.712 12.525 1.00 98.62 69 TYR A CA 1
ATOM 489 C C . TYR A 1 69 ? 2.707 9.126 12.368 1.00 98.62 69 TYR A C 1
ATOM 491 O O . TYR A 1 69 ? 2.446 9.560 11.248 1.00 98.62 69 TYR A O 1
ATOM 499 N N . THR A 1 70 ? 2.481 9.818 13.483 1.00 98.38 70 THR A N 1
ATOM 500 C CA . THR A 1 70 ? 1.723 11.074 13.513 1.00 98.38 70 THR A CA 1
ATOM 501 C C . THR A 1 70 ? 2.345 12.153 12.629 1.00 98.38 70 THR A C 1
ATOM 503 O O . THR A 1 70 ? 1.608 12.830 11.915 1.00 98.38 70 THR A O 1
ATOM 506 N N . GLU A 1 71 ? 3.673 12.296 12.620 1.00 98.06 71 GLU A N 1
ATOM 507 C CA . GLU A 1 71 ? 4.345 13.308 11.791 1.00 98.06 71 GLU A CA 1
ATOM 508 C C . GLU A 1 71 ? 4.124 13.051 10.297 1.00 98.06 71 GLU A C 1
ATOM 510 O O . GLU A 1 71 ? 3.731 13.959 9.573 1.00 98.06 71 GLU A O 1
ATOM 515 N N . TRP A 1 72 ? 4.299 11.805 9.845 1.00 98.25 72 TRP A N 1
ATOM 516 C CA . TRP A 1 72 ? 4.085 11.445 8.442 1.00 98.25 72 TRP A CA 1
ATOM 517 C C . TRP A 1 72 ? 2.604 11.480 8.043 1.00 98.25 72 TRP A C 1
ATOM 519 O O . TRP A 1 72 ? 2.267 11.893 6.940 1.00 98.25 72 TRP A O 1
ATOM 529 N N . PHE A 1 73 ? 1.706 11.087 8.948 1.00 98.44 73 PHE A N 1
ATOM 530 C CA . PHE A 1 73 ? 0.262 11.065 8.706 1.00 98.44 73 PHE A CA 1
ATOM 531 C C . PHE A 1 73 ? -0.328 12.466 8.467 1.00 98.44 73 PHE A C 1
ATOM 533 O O . PHE A 1 73 ? -1.287 12.606 7.711 1.00 98.44 73 PHE A O 1
ATOM 540 N N . HIS A 1 74 ? 0.247 13.495 9.097 1.00 98.31 74 HIS A N 1
ATOM 541 C CA . HIS A 1 74 ? -0.177 14.891 8.946 1.00 98.31 74 HIS A CA 1
ATOM 542 C C . HIS A 1 74 ? 0.666 15.679 7.928 1.00 98.31 74 HIS A C 1
ATOM 544 O O . HIS A 1 74 ? 0.384 16.855 7.699 1.00 98.31 74 HIS A O 1
ATOM 550 N N . ASP A 1 75 ? 1.667 15.058 7.291 1.00 97.88 75 ASP A N 1
ATOM 551 C CA . ASP A 1 75 ? 2.465 15.664 6.214 1.00 97.88 75 ASP A CA 1
ATOM 552 C C . ASP A 1 75 ? 1.702 15.614 4.878 1.00 97.88 75 ASP A C 1
ATOM 554 O O . ASP A 1 75 ? 2.038 14.891 3.937 1.00 97.88 75 ASP A O 1
ATOM 558 N N . VAL A 1 76 ? 0.594 16.354 4.828 1.00 98.00 76 VAL A N 1
ATOM 559 C CA . VAL A 1 76 ? -0.323 16.441 3.688 1.00 98.00 76 VAL A CA 1
ATOM 560 C C . VAL A 1 76 ? -0.479 17.891 3.235 1.00 98.00 76 VAL A C 1
ATOM 562 O O . VAL A 1 76 ? -0.385 18.828 4.023 1.00 98.00 76 VAL A O 1
ATOM 565 N N . SER A 1 77 ? -0.754 18.098 1.945 1.00 97.69 77 SER A N 1
ATOM 566 C CA . SER A 1 77 ? -0.977 19.445 1.398 1.00 97.69 77 SER A CA 1
ATOM 567 C C . SER A 1 77 ? -2.321 20.059 1.802 1.00 97.69 77 SER A C 1
ATOM 569 O O . SER A 1 77 ? -2.471 21.277 1.751 1.00 97.69 77 SER A O 1
ATOM 571 N N . ASP A 1 78 ? -3.300 19.222 2.152 1.00 98.12 78 ASP A N 1
ATOM 572 C CA . ASP A 1 78 ? -4.643 19.618 2.573 1.00 98.12 78 ASP A CA 1
ATOM 573 C C . ASP A 1 78 ? -4.993 18.905 3.883 1.00 98.12 78 ASP A C 1
ATOM 575 O O . ASP A 1 78 ? -5.022 17.675 3.944 1.00 98.12 78 ASP A O 1
ATOM 579 N N . ILE A 1 79 ? -5.253 19.692 4.927 1.00 97.25 79 ILE A N 1
ATOM 580 C CA . ILE A 1 79 ? -5.530 19.204 6.280 1.00 97.25 79 ILE A CA 1
ATOM 581 C C . ILE A 1 79 ? -6.832 18.396 6.362 1.00 97.25 79 ILE A C 1
ATOM 583 O O . ILE A 1 79 ? -6.955 17.514 7.212 1.00 97.25 79 ILE A O 1
ATOM 587 N N . GLU A 1 80 ? -7.791 18.636 5.461 1.00 98.38 80 GLU A N 1
ATOM 588 C CA . GLU A 1 80 ? -9.045 17.878 5.435 1.00 98.38 80 GLU A CA 1
ATOM 589 C C . GLU A 1 80 ? -8.803 16.390 5.139 1.00 98.38 80 GLU A C 1
ATOM 591 O O . GLU A 1 80 ? -9.555 15.536 5.614 1.00 98.38 80 GLU A O 1
ATOM 596 N N . ILE A 1 81 ? -7.711 16.056 4.436 1.00 98.44 81 ILE A N 1
ATOM 597 C CA . ILE A 1 81 ? -7.298 14.669 4.182 1.00 98.44 81 ILE A CA 1
ATOM 598 C C . ILE A 1 81 ? -6.950 13.975 5.502 1.00 98.44 81 ILE A C 1
ATOM 600 O O . ILE A 1 81 ? -7.502 12.917 5.803 1.00 98.44 81 ILE A O 1
ATOM 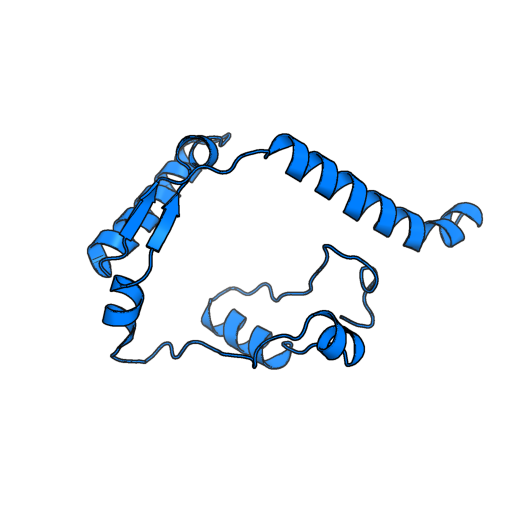604 N N . SER A 1 82 ? -6.060 14.563 6.309 1.00 98.25 82 SER A N 1
ATOM 605 C CA . SER A 1 82 ? -5.664 13.963 7.588 1.00 98.25 82 SER A CA 1
ATOM 606 C C . SER A 1 82 ? -6.814 13.958 8.594 1.00 98.25 82 SER A C 1
ATOM 608 O O . SER A 1 82 ? -6.984 12.963 9.293 1.00 98.25 82 SER A O 1
ATOM 610 N N . ASN A 1 83 ? -7.650 15.005 8.621 1.00 98.38 83 ASN A N 1
ATOM 611 C CA . ASN A 1 83 ? -8.826 15.066 9.497 1.00 98.38 83 ASN A CA 1
ATOM 612 C C . ASN A 1 83 ? -9.815 13.934 9.183 1.00 98.38 83 ASN A C 1
ATOM 614 O O . ASN A 1 83 ? -10.216 13.193 10.077 1.00 98.38 83 ASN A O 1
ATOM 618 N N . THR A 1 84 ? -10.138 13.739 7.901 1.00 98.62 84 THR A N 1
ATOM 619 C CA . THR A 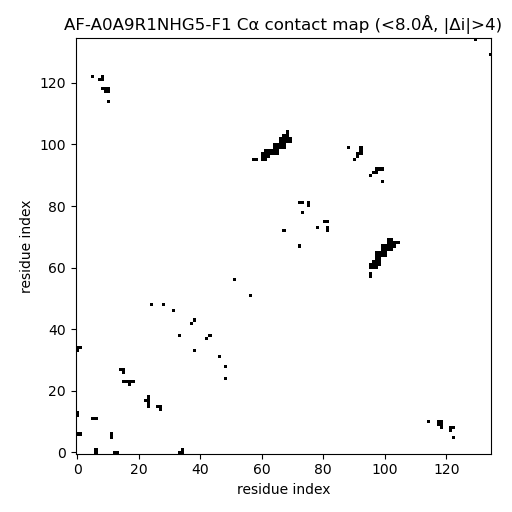1 84 ? -11.032 12.657 7.462 1.00 98.62 84 THR A CA 1
ATOM 620 C C . THR A 1 84 ? -10.466 11.282 7.829 1.00 98.62 84 THR A C 1
ATOM 622 O O . THR A 1 84 ? -11.198 10.391 8.268 1.00 98.62 84 THR A O 1
ATOM 625 N N . CYS A 1 85 ? -9.153 11.088 7.680 1.00 98.44 85 CYS A N 1
ATOM 626 C CA . CYS A 1 85 ? -8.505 9.837 8.059 1.00 98.44 85 CYS A CA 1
ATOM 627 C C . CYS A 1 85 ? -8.480 9.627 9.589 1.00 98.44 85 CYS A C 1
ATOM 629 O O . CYS A 1 85 ? -8.672 8.496 10.035 1.00 98.44 85 CYS A O 1
ATOM 631 N N . GLU A 1 86 ? -8.303 10.673 10.406 1.00 98.44 86 GLU A N 1
ATOM 632 C CA . GLU A 1 86 ? -8.430 10.592 11.876 1.00 98.44 86 GLU A CA 1
ATOM 633 C C . GLU A 1 86 ? -9.848 10.222 12.320 1.00 98.44 86 GLU A C 1
ATOM 635 O O . GLU A 1 86 ? -10.022 9.411 13.235 1.00 98.44 86 GLU A O 1
ATOM 640 N N . ASP A 1 87 ? -10.871 10.763 11.657 1.00 98.50 87 ASP A N 1
ATOM 641 C CA . ASP A 1 87 ? -12.263 10.401 11.922 1.00 98.50 87 ASP A CA 1
ATOM 642 C C . ASP A 1 87 ? -12.506 8.913 11.634 1.00 98.50 87 ASP A C 1
ATOM 644 O O . ASP A 1 87 ? -13.139 8.214 12.432 1.00 98.50 87 ASP A O 1
ATOM 648 N N . ALA A 1 88 ? -11.932 8.386 10.547 1.00 98.25 88 ALA A N 1
ATOM 649 C CA . ALA A 1 88 ? -11.989 6.960 10.229 1.00 98.25 88 ALA A CA 1
ATOM 650 C C . ALA A 1 88 ? -11.263 6.091 11.277 1.00 98.25 88 ALA A C 1
ATOM 652 O O . ALA A 1 88 ? -11.801 5.065 11.702 1.00 98.25 88 ALA A O 1
ATOM 653 N N . LEU A 1 89 ? -10.078 6.500 11.750 1.00 98.12 89 LEU A N 1
ATOM 654 C CA . LEU A 1 89 ? -9.366 5.802 12.832 1.00 98.12 89 LEU A CA 1
ATOM 655 C C . LEU A 1 89 ? -10.149 5.845 14.151 1.00 98.12 89 LEU A C 1
ATOM 657 O O . LEU A 1 89 ? -10.235 4.842 14.866 1.00 98.12 89 LEU A O 1
ATOM 661 N N . SER A 1 90 ? -10.763 6.987 14.458 1.00 98.00 90 SER A N 1
ATOM 662 C CA . SER A 1 90 ? -11.626 7.156 15.624 1.00 98.00 90 SER A CA 1
ATOM 663 C C . SER A 1 90 ? -12.853 6.255 15.543 1.00 98.00 90 SER A C 1
ATOM 665 O O . SER A 1 90 ? -13.214 5.647 16.550 1.00 98.00 90 SER A O 1
ATOM 667 N N . LEU A 1 91 ? -13.456 6.105 14.361 1.00 97.69 91 LEU A N 1
ATOM 668 C CA . LEU A 1 91 ? -14.557 5.172 14.135 1.00 97.69 91 LEU A CA 1
ATOM 669 C C . LEU A 1 91 ? -14.113 3.721 14.365 1.00 97.69 91 LEU A C 1
ATOM 671 O O . LEU A 1 91 ? -14.774 3.002 1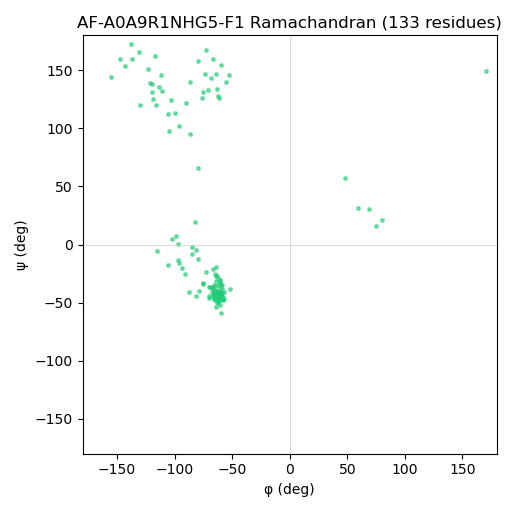5.107 1.00 97.69 91 LEU A O 1
ATOM 675 N N . LEU A 1 92 ? -12.965 3.303 13.819 1.00 96.75 92 LEU A N 1
ATOM 676 C CA . LEU A 1 92 ? -12.425 1.954 14.038 1.00 96.75 92 LEU A CA 1
ATOM 677 C C . LEU A 1 92 ? -12.209 1.655 15.527 1.00 96.75 92 LEU A C 1
ATOM 679 O O . LEU A 1 92 ? -12.658 0.624 16.030 1.00 96.75 92 LEU A O 1
ATOM 683 N N . ARG A 1 93 ? -11.577 2.583 16.253 1.00 96.69 93 ARG A N 1
ATOM 684 C CA . ARG A 1 93 ? -11.364 2.463 17.700 1.00 96.69 93 ARG A CA 1
ATOM 685 C C . ARG A 1 93 ? -12.683 2.412 18.467 1.00 96.69 93 ARG A C 1
ATOM 687 O O . ARG A 1 93 ? -12.862 1.551 19.319 1.00 96.69 93 ARG A O 1
ATOM 694 N N . ASN A 1 94 ? -13.599 3.339 18.199 1.00 97.06 94 ASN A N 1
ATOM 695 C CA . ASN A 1 94 ? -14.807 3.500 19.006 1.00 97.06 94 ASN A CA 1
ATOM 696 C C . ASN A 1 94 ? -15.849 2.407 18.723 1.00 97.06 94 ASN A C 1
ATOM 698 O O . ASN A 1 94 ? -16.580 2.018 19.630 1.00 97.06 94 ASN A O 1
ATOM 702 N N . THR A 1 95 ? -15.929 1.922 17.481 1.00 95.94 95 THR A N 1
ATOM 703 C CA . THR A 1 95 ? -16.904 0.906 17.065 1.00 95.94 95 THR A CA 1
ATOM 704 C C . THR A 1 95 ? -16.401 -0.512 17.303 1.00 95.94 95 THR A C 1
ATOM 706 O O . THR A 1 95 ? -17.178 -1.349 17.754 1.00 95.94 95 THR A O 1
ATOM 709 N N . PHE A 1 96 ? -15.124 -0.787 17.026 1.00 95.31 96 PHE A N 1
ATOM 710 C CA . PHE A 1 96 ? -14.578 -2.149 17.069 1.00 95.31 96 PHE A CA 1
ATOM 711 C C . PHE A 1 96 ? -13.517 -2.360 18.149 1.00 95.31 96 PHE A C 1
ATOM 713 O O . PHE A 1 96 ? -13.070 -3.481 18.351 1.00 95.31 96 PHE A O 1
ATOM 720 N N . GLY A 1 97 ? -13.101 -1.312 18.862 1.00 95.62 97 GLY A N 1
ATOM 721 C CA . GLY A 1 97 ? -12.070 -1.424 19.893 1.00 95.62 97 GLY A CA 1
ATOM 722 C C . GLY A 1 97 ? -10.649 -1.577 19.346 1.00 95.62 97 GLY A C 1
ATOM 723 O O . GLY A 1 97 ? -9.767 -1.967 20.109 1.00 95.62 97 GLY A O 1
ATOM 724 N N . CYS A 1 98 ? -10.415 -1.276 18.060 1.00 97.19 98 CYS A N 1
ATOM 725 C CA . CYS A 1 98 ? -9.080 -1.313 17.460 1.00 97.19 98 CYS A CA 1
ATOM 726 C C . CYS A 1 98 ? -8.096 -0.429 18.245 1.00 97.19 98 CYS A C 1
ATOM 728 O O . CYS A 1 98 ? -8.426 0.693 18.644 1.00 97.19 98 CYS A O 1
ATOM 730 N N . GLN A 1 99 ? -6.864 -0.903 18.418 1.00 96.25 99 GLN A N 1
ATOM 731 C CA . GLN A 1 99 ? -5.808 -0.167 19.114 1.00 96.25 99 GLN A CA 1
ATOM 732 C C . GLN A 1 99 ? -5.039 0.692 18.112 1.00 96.25 99 GLN A C 1
ATOM 734 O O . GLN A 1 99 ? -4.494 0.165 17.145 1.00 96.25 99 GLN A O 1
ATOM 739 N N . ILE A 1 100 ? -4.992 2.006 18.331 1.00 97.88 100 ILE A N 1
ATOM 740 C CA . ILE A 1 100 ? -4.189 2.925 17.515 1.00 97.88 100 ILE A CA 1
ATOM 741 C C . ILE A 1 100 ? -2.900 3.213 18.279 1.00 97.88 100 ILE A C 1
ATOM 743 O O . ILE A 1 100 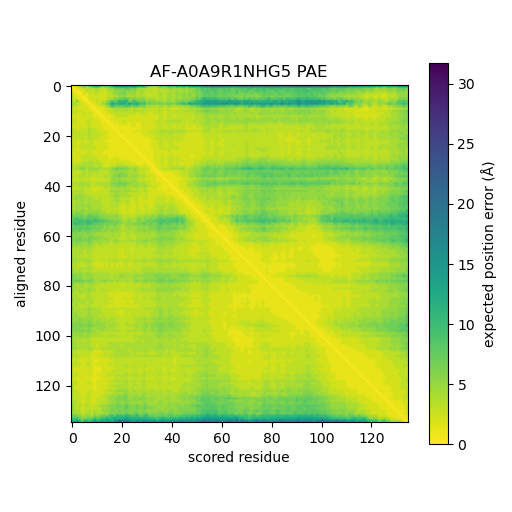? -2.947 3.815 19.350 1.00 97.88 100 ILE A O 1
ATOM 747 N N . GLU A 1 101 ? -1.775 2.760 17.741 1.00 98.06 101 GLU A N 1
ATOM 748 C CA . GLU A 1 101 ? -0.467 2.812 18.395 1.00 98.06 101 GLU A CA 1
ATOM 749 C C . GLU A 1 101 ? 0.457 3.758 17.631 1.00 98.06 101 GLU A C 1
ATOM 751 O O . GLU A 1 101 ? 0.529 3.702 16.401 1.00 98.06 101 GLU A O 1
ATOM 756 N N . GLU A 1 102 ? 1.186 4.612 18.347 1.00 98.50 102 GLU A N 1
ATOM 757 C CA . GLU A 1 102 ? 2.190 5.470 17.716 1.00 98.50 102 GLU A CA 1
ATOM 758 C C . GLU A 1 102 ? 3.385 4.625 17.256 1.00 98.50 102 GLU A C 1
ATOM 760 O O . GLU A 1 102 ? 3.911 3.798 18.007 1.00 98.50 102 GLU A O 1
ATOM 765 N N . ILE A 1 103 ? 3.832 4.850 16.023 1.00 98.62 103 ILE A N 1
ATOM 766 C CA . ILE A 1 103 ? 5.022 4.217 15.450 1.00 98.62 103 ILE A CA 1
ATOM 767 C C . ILE A 1 103 ? 5.932 5.267 14.818 1.00 98.62 103 ILE A C 1
ATOM 769 O O . ILE A 1 103 ? 5.519 6.387 14.548 1.00 98.62 103 ILE A O 1
ATOM 773 N N . ILE A 1 104 ? 7.169 4.876 14.521 1.00 98.38 104 ILE A N 1
ATOM 774 C CA . ILE A 1 104 ? 8.116 5.701 13.769 1.00 98.38 104 ILE A CA 1
ATOM 775 C C . ILE A 1 104 ? 8.491 4.945 12.499 1.00 98.38 104 ILE A C 1
ATOM 777 O O . ILE A 1 104 ? 8.852 3.768 12.564 1.00 98.38 104 ILE A O 1
ATOM 781 N N . LEU A 1 105 ? 8.426 5.627 11.355 1.00 98.06 105 LEU A N 1
ATOM 782 C CA . LEU A 1 105 ? 8.951 5.129 10.085 1.00 98.06 105 LEU A CA 1
ATOM 783 C C . LEU A 1 105 ? 10.264 5.863 9.778 1.00 98.06 105 LEU A C 1
ATOM 785 O O . LEU A 1 105 ? 10.220 7.001 9.307 1.00 98.06 105 LEU A O 1
ATOM 789 N N . PRO A 1 106 ? 11.432 5.268 10.077 1.00 98.06 106 PRO A N 1
ATOM 790 C CA . PRO A 1 106 ? 12.713 5.884 9.758 1.00 98.06 106 PRO A CA 1
ATOM 791 C C . PRO A 1 106 ? 12.996 5.823 8.249 1.00 98.06 106 PRO A C 1
ATOM 793 O O . PRO A 1 106 ? 12.349 5.084 7.509 1.00 98.06 106 PRO A O 1
ATOM 796 N N . GLU A 1 107 ? 14.003 6.578 7.805 1.00 98.38 107 GLU A N 1
ATOM 797 C CA . GLU A 1 107 ? 14.619 6.424 6.475 1.00 98.38 107 GLU A CA 1
ATOM 798 C C . GLU A 1 107 ? 13.653 6.610 5.279 1.00 98.38 107 GLU A C 1
ATOM 800 O O . GLU A 1 107 ? 13.816 6.021 4.208 1.00 98.38 107 GLU A O 1
ATOM 805 N N . LEU A 1 108 ? 12.624 7.459 5.429 1.00 98.31 108 LEU A N 1
ATOM 806 C CA . LEU A 1 108 ? 11.643 7.728 4.364 1.00 98.31 108 LEU A CA 1
ATOM 807 C C . LEU A 1 108 ? 12.287 8.323 3.096 1.00 98.31 108 LEU A C 1
ATOM 809 O O . LEU A 1 108 ? 11.832 8.060 1.978 1.00 98.31 108 LEU A O 1
ATOM 813 N N . LEU A 1 109 ? 13.355 9.113 3.247 1.00 98.25 109 LEU A N 1
ATOM 814 C CA . LEU A 1 109 ? 14.092 9.703 2.127 1.00 98.25 109 LEU A CA 1
ATOM 815 C C . LEU A 1 109 ? 14.878 8.640 1.348 1.00 98.25 109 LEU A C 1
ATOM 817 O O . LEU A 1 109 ? 14.859 8.623 0.112 1.00 98.25 109 LEU A O 1
ATOM 821 N N . GLU A 1 110 ? 15.551 7.751 2.065 1.00 98.69 110 GLU A N 1
ATOM 822 C CA . GLU A 1 110 ? 16.292 6.617 1.531 1.00 98.69 110 GLU A CA 1
ATOM 823 C C . GLU A 1 110 ? 15.333 5.653 0.831 1.00 98.69 110 GLU A C 1
ATOM 825 O O . GLU A 1 110 ? 15.581 5.287 -0.317 1.00 98.69 110 GLU A O 1
ATOM 830 N N . MET A 1 111 ? 14.188 5.339 1.451 1.00 98.44 111 MET A N 1
ATOM 831 C CA . MET A 1 111 ? 13.135 4.513 0.855 1.00 98.44 111 MET A CA 1
ATOM 832 C C . MET A 1 111 ? 12.634 5.105 -0.467 1.00 98.44 111 MET A C 1
ATOM 834 O O . MET A 1 111 ? 12.564 4.395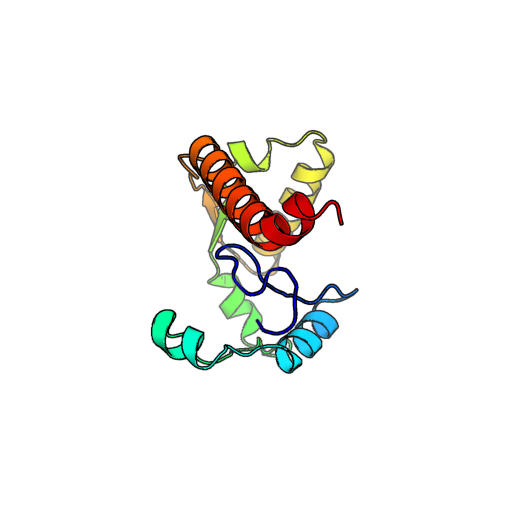 -1.472 1.00 98.44 111 MET A O 1
ATOM 838 N N . ARG A 1 112 ? 12.341 6.414 -0.509 1.00 98.31 112 ARG A N 1
ATOM 839 C CA . ARG A 1 112 ? 11.932 7.101 -1.746 1.00 98.31 112 ARG A CA 1
ATOM 840 C C . ARG A 1 112 ? 13.006 7.002 -2.826 1.00 98.31 112 ARG A C 1
ATOM 842 O O . ARG A 1 112 ? 12.695 6.733 -3.985 1.00 98.31 112 ARG A O 1
ATOM 849 N N . THR A 1 113 ? 14.261 7.229 -2.454 1.00 98.56 113 THR A N 1
ATOM 850 C CA . THR A 1 113 ? 15.395 7.212 -3.386 1.00 98.56 113 THR A CA 1
ATOM 851 C C . THR A 1 113 ? 15.618 5.812 -3.951 1.00 98.56 113 THR A C 1
ATOM 853 O O . THR A 1 113 ? 15.713 5.650 -5.167 1.00 98.56 113 THR A O 1
ATOM 856 N N . ALA A 1 114 ? 15.624 4.795 -3.089 1.00 98.56 114 ALA A N 1
ATOM 857 C CA . ALA A 1 114 ? 15.752 3.399 -3.484 1.00 98.56 114 ALA A CA 1
ATOM 858 C C . ALA A 1 114 ? 14.605 2.977 -4.411 1.00 98.56 114 ALA A C 1
ATOM 860 O O . ALA A 1 114 ? 14.858 2.425 -5.479 1.00 98.56 114 ALA A O 1
ATOM 861 N N . HIS A 1 115 ? 13.358 3.312 -4.063 1.00 98.12 115 HIS A N 1
ATOM 862 C CA . HIS A 1 115 ? 12.194 2.992 -4.888 1.00 98.12 115 HIS A CA 1
ATOM 863 C C . HIS A 1 115 ? 12.295 3.603 -6.295 1.00 98.12 115 HIS A C 1
ATOM 865 O O . HIS A 1 115 ? 12.092 2.899 -7.284 1.00 98.12 115 HIS A O 1
ATOM 871 N N . LEU A 1 116 ? 12.652 4.891 -6.397 1.00 98.19 116 LEU A N 1
ATOM 872 C CA . LEU A 1 116 ? 12.815 5.583 -7.682 1.00 98.19 116 LEU A CA 1
ATOM 873 C C . LEU A 1 116 ? 13.897 4.944 -8.560 1.00 98.19 116 LEU A C 1
ATOM 875 O O . LEU A 1 116 ? 13.675 4.748 -9.756 1.00 98.19 116 LEU A O 1
ATOM 879 N N . VAL A 1 117 ? 15.052 4.605 -7.980 1.00 98.12 117 VAL A N 1
ATOM 880 C CA . VAL A 1 117 ? 16.146 3.963 -8.723 1.00 98.12 117 VAL A CA 1
ATOM 881 C C . VAL A 1 117 ? 15.738 2.570 -9.196 1.00 98.12 117 VAL A C 1
ATOM 883 O O . VAL A 1 117 ? 15.980 2.246 -10.359 1.00 98.12 117 VAL A O 1
ATOM 886 N N . THR A 1 118 ? 15.091 1.773 -8.342 1.00 97.81 118 THR A N 1
ATOM 887 C CA . THR A 1 118 ? 14.629 0.419 -8.677 1.00 97.81 118 THR A CA 1
ATOM 888 C C . THR A 1 118 ? 13.650 0.444 -9.846 1.00 97.81 118 THR A C 1
ATOM 890 O O . THR A 1 118 ? 13.936 -0.130 -10.897 1.00 97.81 118 THR A O 1
ATOM 893 N N . ILE A 1 119 ? 12.533 1.169 -9.715 1.00 96.50 119 ILE A N 1
ATOM 894 C CA . ILE A 1 119 ? 11.493 1.175 -10.751 1.00 96.50 119 ILE A CA 1
ATOM 895 C C . ILE A 1 119 ? 11.981 1.822 -12.054 1.00 96.50 119 ILE A C 1
ATOM 897 O O . ILE A 1 119 ? 11.675 1.337 -13.144 1.00 96.50 119 ILE A O 1
ATOM 901 N N . GLY A 1 120 ? 12.777 2.892 -11.954 1.00 95.75 120 GLY A N 1
ATOM 902 C CA . GLY A 1 120 ? 13.313 3.600 -13.112 1.00 95.75 120 GLY A CA 1
ATOM 903 C C . GLY A 1 120 ? 14.311 2.755 -13.900 1.00 95.75 120 GLY A C 1
ATOM 904 O O . GLY A 1 120 ? 14.218 2.681 -15.125 1.00 95.75 120 GLY A O 1
ATOM 905 N N . SER A 1 121 ? 15.232 2.077 -13.209 1.00 96.25 121 SER A N 1
ATOM 906 C CA . SER A 1 121 ? 16.236 1.224 -13.855 1.00 96.25 121 SER A CA 1
ATOM 907 C C . SER A 1 121 ? 15.594 0.006 -14.515 1.00 96.25 121 SER A C 1
ATOM 909 O O . SER A 1 121 ? 15.923 -0.319 -15.654 1.00 96.25 121 SER A O 1
ATOM 911 N N . GLU A 1 122 ? 14.648 -0.648 -13.836 1.00 96.31 122 GLU A N 1
ATOM 912 C CA . GLU A 1 122 ? 13.926 -1.803 -14.380 1.00 96.31 122 GLU A CA 1
ATOM 913 C C . GLU A 1 122 ? 13.110 -1.430 -15.621 1.00 96.31 122 GLU A C 1
ATOM 915 O O . GLU A 1 122 ? 13.221 -2.095 -16.654 1.00 96.31 122 GLU A O 1
ATOM 920 N N . GLY A 1 123 ? 12.344 -0.335 -15.550 1.00 93.94 123 GLY A N 1
ATOM 921 C CA . GLY A 1 123 ? 11.555 0.157 -16.678 1.00 93.94 123 GLY A CA 1
ATOM 922 C C . GLY A 1 123 ? 12.426 0.578 -17.864 1.00 93.94 123 GLY A C 1
ATOM 923 O O . GLY A 1 123 ? 12.139 0.210 -19.004 1.00 93.94 123 GLY A O 1
ATOM 924 N N . PHE A 1 124 ? 13.530 1.290 -17.611 1.00 94.12 124 PHE A N 1
ATOM 925 C CA . PHE A 1 124 ? 14.468 1.676 -18.665 1.00 94.12 124 PHE A CA 1
ATOM 926 C C . PHE A 1 124 ? 15.084 0.451 -19.348 1.00 94.12 124 PHE A C 1
ATOM 928 O O . PHE A 1 124 ? 15.072 0.365 -20.573 1.00 94.12 124 PHE A O 1
ATOM 935 N N . CYS A 1 125 ? 15.568 -0.528 -18.580 1.00 94.19 125 CYS A N 1
ATOM 936 C CA . CYS A 1 125 ? 16.155 -1.751 -19.126 1.00 94.19 125 CYS A CA 1
ATOM 937 C C . CYS A 1 125 ? 15.176 -2.531 -20.017 1.00 94.19 125 CYS A C 1
ATOM 939 O O . CYS A 1 125 ? 15.590 -3.051 -21.053 1.00 94.19 125 CYS A O 1
ATOM 941 N N . GLN A 1 126 ? 13.888 -2.579 -19.655 1.00 92.00 126 GLN A N 1
ATOM 942 C CA . GLN A 1 126 ? 12.850 -3.245 -20.453 1.00 92.00 126 GLN A CA 1
ATOM 943 C C . GLN A 1 126 ? 12.606 -2.565 -21.807 1.00 92.00 126 GLN A C 1
ATOM 945 O O . GLN A 1 126 ? 12.329 -3.244 -22.793 1.00 92.00 126 GLN A O 1
ATOM 950 N N . LEU A 1 127 ? 12.724 -1.237 -21.871 1.00 92.12 127 LEU A N 1
ATOM 951 C CA . LEU A 1 127 ? 12.445 -0.454 -23.080 1.00 92.12 127 LEU A CA 1
ATOM 952 C C . LEU A 1 127 ? 13.699 -0.117 -23.898 1.00 92.12 127 LEU A C 1
ATOM 954 O O . LEU A 1 127 ? 13.584 0.293 -25.052 1.00 92.12 127 LEU A O 1
ATOM 958 N N . ASN A 1 128 ? 14.897 -0.300 -23.334 1.00 94.38 128 ASN A N 1
ATOM 959 C CA . ASN A 1 128 ? 16.139 0.200 -23.919 1.00 94.38 128 ASN A CA 1
ATOM 960 C C . ASN A 1 128 ? 16.385 -0.323 -25.343 1.00 94.38 128 ASN A C 1
ATOM 962 O O . ASN A 1 128 ? 16.779 0.453 -26.202 1.00 94.38 128 ASN A O 1
ATOM 966 N N . ALA A 1 129 ? 16.114 -1.601 -25.631 1.00 93.12 129 ALA A N 1
ATOM 967 C CA . ALA A 1 129 ? 16.305 -2.143 -26.981 1.00 93.12 129 ALA A CA 1
ATOM 968 C C . ALA A 1 129 ? 15.452 -1.407 -28.033 1.00 93.12 129 ALA A C 1
ATOM 970 O O . ALA A 1 129 ? 15.960 -1.043 -29.090 1.00 93.12 129 ALA A O 1
ATOM 971 N N . HIS A 1 130 ? 14.188 -1.112 -27.715 1.00 93.94 130 HIS A N 1
ATOM 972 C CA . HIS A 1 130 ? 13.302 -0.339 -28.589 1.00 93.94 130 HIS A CA 1
ATOM 973 C C . HIS A 1 130 ? 13.777 1.107 -28.747 1.00 93.94 130 HIS A C 1
ATOM 975 O O . HIS A 1 130 ? 13.818 1.623 -29.863 1.00 93.94 130 HIS A O 1
ATOM 981 N N . TYR A 1 131 ? 14.219 1.719 -27.647 1.00 93.69 131 TYR A N 1
ATOM 982 C CA . TYR A 1 131 ? 14.770 3.069 -27.654 1.00 93.69 131 TYR A CA 1
ATOM 983 C C . TYR A 1 131 ? 16.018 3.187 -28.547 1.00 93.69 131 TYR A C 1
ATOM 985 O O . TYR A 1 131 ? 16.105 4.108 -29.356 1.00 93.69 131 TYR A O 1
ATOM 993 N N . GLN A 1 132 ? 16.960 2.236 -28.465 1.00 95.81 132 GLN A N 1
ATOM 994 C CA . GLN A 1 132 ? 18.155 2.219 -29.325 1.00 95.81 132 GLN A CA 1
ATOM 995 C C . GLN A 1 132 ? 17.809 2.036 -30.814 1.00 95.81 132 GLN A C 1
ATOM 997 O O . GLN A 1 132 ? 18.550 2.491 -31.682 1.00 95.81 132 GLN A O 1
ATOM 1002 N N . GLU A 1 133 ? 16.680 1.393 -31.117 1.00 95.94 133 GLU A N 1
ATOM 1003 C CA . GLU A 1 133 ? 16.156 1.219 -32.477 1.00 95.94 133 GLU A CA 1
ATOM 1004 C C . GLU A 1 133 ? 15.312 2.414 -32.967 1.00 95.94 133 GLU A C 1
ATOM 1006 O O . GLU A 1 133 ? 14.854 2.400 -34.111 1.00 95.94 133 GLU A O 1
ATOM 1011 N N . GLY A 1 134 ? 15.102 3.442 -32.134 1.00 91.00 134 GLY A N 1
ATOM 1012 C CA . GLY A 1 134 ? 14.301 4.624 -32.464 1.00 91.00 134 GLY A CA 1
ATOM 1013 C C . GLY A 1 134 ? 12.800 4.349 -32.607 1.00 91.00 134 GLY A C 1
ATOM 1014 O O . GLY A 1 134 ? 12.146 4.999 -33.425 1.00 91.00 134 GLY A O 1
ATOM 1015 N N . ARG A 1 135 ? 12.273 3.363 -31.871 1.00 80.31 135 ARG A N 1
ATOM 1016 C CA . ARG A 1 135 ? 10.857 2.961 -31.881 1.00 80.31 135 ARG A CA 1
ATOM 1017 C C . ARG A 1 135 ? 10.088 3.478 -30.674 1.00 80.31 135 ARG A C 1
ATOM 1019 O O . ARG A 1 135 ? 10.693 3.563 -29.583 1.00 80.31 135 ARG A O 1
#

Sequence (135 aa):
MTGVLCDAGTAAVASPLTASVEDSMLVYSALAGCRPMDKLTLRPLPLCVPNLVSSENNDILQSVKVGKYTEWFHDVSDIEISNTCEDALSLLRNTFGCQIEEIILPELLEMRTAHLVTIGSEGFCQLNAHYQEGR

Mean predicted aligned error: 4.1 Å

InterPro domains:
  IPR000120 Amidase [PTHR11895] (2-133)
  IPR023631 Amidase signature domain [PF01425] (11-116)
  IPR036928 Amidase signature (AS) superfamily [G3DSA:3.90.1300.10] (1-135)
  IPR036928 Amidase signature (AS) superfamily [SSF75304] (2-134)

Organism: Triticum turgidum subsp. durum (NCBI:txid4567)

Foldseek 3Di:
DPDDLCPPAPPDDDADDDPDPVVRLVVCVVPDDDDPVCCVVVVDDDDDGDDPPDPCVLVVLLPAEAEDAPVVLCPDPDNVNSVVVVVVVVCSCVVRVYHYHYDDDPPPVVVVVVVCCRVVVSSCVSCVVVVVVVD